Protein AF-Q9RQM1-F1 (afdb_monomer)

Solvent-accessible surface area (backbone atoms only — not comparable to full-atom values): 5978 Å² total; per-residue (Å²): 106,64,71,59,51,58,63,48,55,78,77,42,94,67,91,83,81,86,83,81,86,80,76,68,66,68,77,73,63,64,70,88,74,83,72,94,62,64,92,74,52,49,79,44,76,47,81,47,71,43,43,80,90,68,44,58,67,57,55,53,53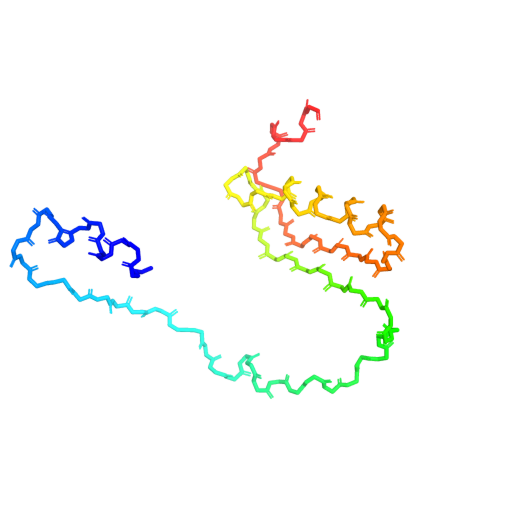,51,53,51,54,42,47,75,74,71,42,50,67,50,78,48,82,44,63,59,84,76,42,76,74,78,69,73,114

Nearest PDB structures (foldseek):
  4esw-assembly1_B  TM=4.587E-01  e=3.046E+00  Candida albicans WO-1
  4r8f-assembly1_C  TM=3.719E-01  e=5.234E+00  Saccharomyces cerevisiae S288C

Radius of gyration: 19.02 Å; Cα contacts (8 Å, |Δi|>4): 68; chains: 1; bounding box: 32×41×53 Å

Mean predicted aligned error: 9.09 Å

Organism: Vibrio cholerae (NCBI:txid666)

Sequence (89 aa):
GEELRQALSLETNKSIQVIGNPVDPDYFSANSANQNLPQNEVNLVTCALITRRKRIDRAIVLLRELKKRGQAATLRIIGPNMDSAYYAQ

Foldseek 3Di:
DVVVVVVCVVVDPDDDDDDDDDDDCVVVVPDPPDDPDPPQEAEAEDADADDVVVVVVVVVVVQVVCVVVVGHYDYYYHDDHPDPPVPVD

Structure (mmCIF, N/CA/C/O backbone):
data_AF-Q9RQM1-F1
#
_entry.id   AF-Q9RQM1-F1
#
loop_
_atom_site.group_PDB
_atom_site.id
_atom_site.type_symbol
_atom_site.label_atom_id
_atom_site.label_alt_id
_atom_site.label_comp_id
_atom_site.label_asym_id
_atom_site.label_entity_id
_atom_site.label_seq_id
_atom_site.pdbx_PDB_ins_code
_atom_site.Cartn_x
_atom_site.Cartn_y
_atom_site.Cartn_z
_atom_site.occupancy
_atom_site.B_iso_or_equiv
_atom_site.auth_seq_id
_atom_site.auth_comp_id
_atom_site.auth_asym_id
_atom_site.auth_atom_id
_atom_site.pdbx_PDB_model_num
ATOM 1 N N . GLY A 1 1 ? 0.987 -7.437 -16.059 1.00 70.00 1 GLY A N 1
ATOM 2 C CA . GLY A 1 1 ? 1.345 -8.348 -17.158 1.00 70.00 1 GLY A CA 1
ATOM 3 C C . GLY A 1 1 ? 0.428 -8.098 -18.326 1.00 70.00 1 GLY A C 1
ATOM 4 O O . GLY A 1 1 ? 0.876 -7.560 -19.326 1.00 70.00 1 GLY A O 1
ATOM 5 N N . GLU A 1 2 ? -0.859 -8.387 -18.144 1.00 84.88 2 GLU A N 1
ATOM 6 C CA . GLU A 1 2 ? -1.870 -8.247 -19.199 1.00 84.88 2 GLU A CA 1
ATOM 7 C C . GLU A 1 2 ? -2.020 -6.837 -19.767 1.00 84.88 2 GLU A C 1
ATOM 9 O O . GLU A 1 2 ? -2.016 -6.697 -20.981 1.00 84.88 2 GLU A O 1
ATOM 14 N N . GLU A 1 3 ? -2.029 -5.796 -18.931 1.00 86.00 3 GLU A N 1
ATOM 15 C CA . GLU A 1 3 ? -2.104 -4.406 -19.420 1.00 86.00 3 GLU A CA 1
ATOM 16 C C . GLU A 1 3 ? -0.965 -4.056 -20.390 1.00 86.00 3 GLU A C 1
ATOM 18 O O . GLU A 1 3 ? -1.168 -3.413 -21.416 1.00 86.00 3 GLU A O 1
ATOM 23 N N . LEU A 1 4 ? 0.248 -4.541 -20.101 1.00 85.62 4 LEU A N 1
ATOM 24 C CA . LEU A 1 4 ? 1.402 -4.333 -20.971 1.00 85.62 4 LEU A CA 1
ATOM 25 C C . LEU A 1 4 ? 1.285 -5.162 -22.258 1.00 85.62 4 LEU A C 1
ATOM 27 O O . LEU A 1 4 ? 1.616 -4.665 -23.330 1.00 85.62 4 LEU A O 1
ATOM 31 N N . ARG A 1 5 ? 0.787 -6.404 -22.171 1.00 89.06 5 ARG A N 1
ATOM 32 C CA . ARG A 1 5 ? 0.527 -7.244 -23.351 1.00 89.06 5 ARG A CA 1
ATOM 33 C C . ARG A 1 5 ? -0.495 -6.587 -24.2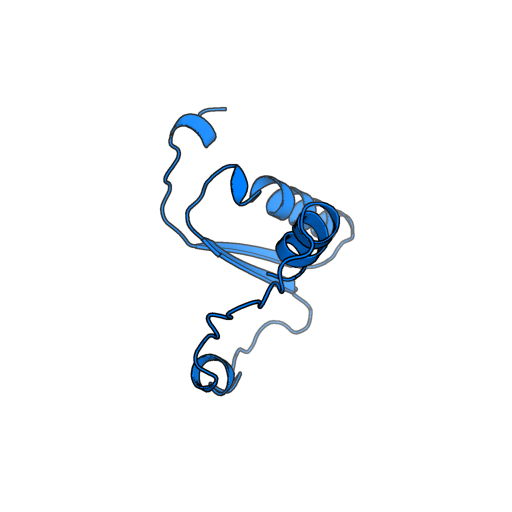76 1.00 89.06 5 ARG A C 1
ATOM 35 O O . ARG A 1 5 ? -0.266 -6.554 -25.479 1.00 89.06 5 ARG A O 1
ATOM 42 N N . GLN A 1 6 ? -1.590 -6.065 -23.726 1.00 89.62 6 GLN A N 1
ATOM 43 C CA . GLN A 1 6 ? -2.641 -5.401 -24.497 1.00 89.62 6 GLN A CA 1
ATOM 44 C C . GLN A 1 6 ? -2.103 -4.158 -25.207 1.00 89.62 6 GLN A C 1
ATOM 46 O O . GLN A 1 6 ? -2.274 -4.041 -26.418 1.00 89.62 6 GLN A O 1
ATOM 51 N N . ALA A 1 7 ? -1.375 -3.293 -24.494 1.00 89.06 7 ALA A N 1
ATOM 52 C CA . ALA A 1 7 ? -0.769 -2.105 -25.090 1.00 89.06 7 ALA A CA 1
ATOM 53 C C . ALA A 1 7 ? 0.188 -2.455 -26.246 1.00 89.06 7 ALA A C 1
ATOM 55 O O . ALA A 1 7 ? 0.082 -1.889 -27.329 1.00 89.06 7 ALA A O 1
ATOM 56 N N . LEU A 1 8 ? 1.071 -3.439 -26.048 1.00 89.19 8 LEU A N 1
ATOM 57 C CA . LEU A 1 8 ? 2.068 -3.831 -27.051 1.00 89.19 8 LEU A CA 1
ATOM 58 C C . LEU A 1 8 ? 1.482 -4.626 -28.224 1.00 89.19 8 LEU A C 1
ATOM 60 O O . LEU A 1 8 ? 2.051 -4.610 -29.312 1.00 89.19 8 LEU A O 1
ATOM 64 N N . SER A 1 9 ? 0.351 -5.312 -28.033 1.00 89.44 9 SER A N 1
ATOM 65 C CA . SER A 1 9 ? -0.292 -6.100 -29.096 1.00 89.44 9 SER A CA 1
ATOM 66 C C . SER A 1 9 ? -0.763 -5.254 -30.282 1.00 89.44 9 SER A C 1
ATOM 68 O O . SER A 1 9 ? -0.893 -5.771 -31.386 1.00 89.44 9 SER A O 1
ATOM 70 N N . LEU A 1 10 ? -0.971 -3.952 -30.067 1.00 90.19 10 LEU A N 1
ATOM 71 C CA . LEU A 1 10 ? -1.325 -2.994 -31.115 1.00 90.19 10 LEU A CA 1
ATOM 72 C C . LEU A 1 10 ? -0.105 -2.525 -31.926 1.00 90.19 10 LEU A C 1
ATOM 74 O O . LEU A 1 10 ? -0.266 -2.006 -33.026 1.00 90.19 10 LEU A O 1
ATOM 78 N N . GLU A 1 11 ? 1.109 -2.704 -31.398 1.00 91.88 11 GLU A N 1
ATOM 79 C CA . GLU A 1 11 ? 2.353 -2.184 -31.982 1.00 91.88 11 GLU A CA 1
ATOM 80 C C . GLU A 1 11 ? 3.175 -3.256 -32.710 1.00 91.88 11 GLU A C 1
ATOM 82 O O . GLU A 1 11 ? 4.175 -2.950 -33.365 1.00 91.88 11 GLU A O 1
ATOM 87 N N . THR A 1 12 ? 2.793 -4.532 -32.612 1.00 90.19 12 THR A N 1
ATOM 88 C CA . THR A 1 12 ? 3.535 -5.616 -33.255 1.00 90.19 12 THR A CA 1
ATOM 89 C C . THR A 1 12 ? 2.660 -6.801 -33.645 1.00 90.19 12 THR A C 1
ATOM 91 O O . THR A 1 12 ? 1.780 -7.222 -32.906 1.00 90.19 12 THR A O 1
ATOM 94 N N . ASN A 1 13 ? 2.990 -7.411 -34.787 1.00 88.94 13 ASN A N 1
ATOM 95 C CA . ASN A 1 13 ? 2.401 -8.678 -35.236 1.00 88.94 13 ASN A CA 1
ATOM 96 C C . ASN A 1 13 ? 3.111 -9.907 -34.637 1.00 88.94 13 ASN A C 1
ATOM 98 O O . ASN A 1 13 ? 2.788 -11.044 -34.980 1.00 88.94 13 ASN A O 1
ATOM 102 N N . LYS A 1 14 ? 4.134 -9.704 -33.795 1.00 90.69 14 LYS A N 1
ATOM 103 C CA . LYS A 1 14 ? 4.839 -10.802 -33.125 1.00 90.69 14 LYS A CA 1
ATOM 104 C C . LYS A 1 14 ? 3.963 -11.385 -32.019 1.00 90.69 14 LYS A C 1
ATOM 106 O O . LYS A 1 14 ? 3.293 -10.654 -31.299 1.00 90.69 14 LYS A O 1
ATOM 111 N N . SER A 1 15 ? 4.021 -12.705 -31.849 1.00 89.00 15 SER A N 1
ATOM 112 C CA . SER A 1 15 ? 3.348 -13.375 -30.733 1.00 89.00 15 SER A CA 1
ATOM 113 C C . SER A 1 15 ? 3.930 -12.892 -29.401 1.00 89.00 15 SER A C 1
ATOM 115 O O . SER A 1 15 ? 5.135 -13.013 -29.170 1.00 89.00 15 SER A O 1
ATOM 117 N N . ILE A 1 16 ? 3.079 -12.334 -28.538 1.00 90.12 16 ILE A N 1
ATOM 118 C CA . ILE A 1 16 ? 3.447 -11.872 -27.196 1.00 90.12 16 ILE A CA 1
ATOM 119 C C . ILE A 1 16 ? 2.923 -12.882 -26.181 1.00 90.12 16 ILE A C 1
ATOM 121 O O . ILE A 1 16 ? 1.715 -13.098 -26.072 1.00 90.12 16 ILE A O 1
ATOM 125 N N . GLN A 1 17 ? 3.831 -13.460 -25.399 1.00 90.06 17 GLN A N 1
ATOM 126 C CA . GLN A 1 17 ? 3.496 -14.339 -24.282 1.00 90.06 17 GLN A CA 1
ATOM 127 C C . GLN A 1 17 ? 3.794 -13.632 -22.960 1.00 90.06 17 GLN A C 1
ATOM 129 O O . GLN A 1 17 ? 4.840 -13.003 -22.802 1.00 90.06 17 GLN A O 1
ATOM 134 N N . VAL A 1 18 ? 2.871 -13.727 -22.003 1.00 89.88 18 VAL A N 1
ATOM 135 C CA . VAL A 1 18 ? 3.077 -13.217 -20.642 1.00 89.88 18 VAL A CA 1
ATOM 136 C C . VAL A 1 18 ? 3.655 -14.338 -19.797 1.00 89.88 18 VAL A C 1
ATOM 138 O O . VAL A 1 18 ? 3.022 -15.372 -19.604 1.00 89.88 18 VAL A O 1
ATOM 141 N N . ILE A 1 19 ? 4.855 -14.109 -19.274 1.00 89.81 19 ILE A N 1
ATOM 142 C CA . ILE A 1 19 ? 5.500 -15.007 -18.320 1.00 89.81 19 ILE A CA 1
ATOM 143 C C . ILE A 1 19 ? 5.244 -14.444 -16.922 1.00 89.81 19 ILE A C 1
ATOM 145 O O . ILE A 1 19 ? 5.662 -13.330 -16.600 1.00 89.81 19 ILE A O 1
ATOM 149 N N . GLY A 1 20 ? 4.489 -15.188 -16.117 1.00 86.50 20 GLY A N 1
ATOM 150 C CA . GLY A 1 20 ? 4.187 -14.826 -14.736 1.00 86.50 20 GLY A CA 1
ATOM 151 C C . GLY A 1 20 ? 5.338 -15.151 -13.785 1.00 86.50 20 GLY A C 1
ATOM 152 O O . GLY A 1 20 ? 6.114 -16.069 -14.028 1.00 86.50 20 GLY A O 1
ATOM 153 N N . ASN A 1 21 ? 5.401 -14.423 -12.672 1.00 88.56 21 ASN A N 1
ATOM 154 C CA . ASN A 1 21 ? 6.197 -14.794 -11.504 1.00 88.56 21 ASN A CA 1
ATOM 155 C C . ASN A 1 21 ? 5.233 -15.011 -10.326 1.00 88.56 21 ASN A C 1
ATOM 157 O O . ASN A 1 21 ? 4.941 -14.049 -9.607 1.00 88.56 21 ASN A O 1
ATOM 161 N N . PRO A 1 22 ? 4.620 -16.203 -10.213 1.00 89.69 22 PRO A N 1
ATOM 162 C CA . PRO A 1 22 ? 3.644 -16.471 -9.169 1.00 89.69 22 PRO A CA 1
ATOM 163 C C . PRO A 1 22 ? 4.322 -16.514 -7.796 1.00 89.69 22 PRO A C 1
ATOM 165 O O . PRO A 1 22 ? 5.474 -16.921 -7.664 1.00 89.69 22 PRO A O 1
ATOM 168 N N . VAL A 1 23 ? 3.586 -16.099 -6.770 1.00 88.38 23 VAL A N 1
ATOM 169 C CA . VAL A 1 23 ? 3.977 -16.336 -5.376 1.00 88.38 23 VAL A CA 1
ATOM 170 C C . VAL A 1 23 ? 3.655 -17.789 -5.038 1.00 88.38 23 VAL A C 1
ATOM 172 O O . VAL A 1 23 ? 2.672 -18.331 -5.547 1.00 88.38 23 VAL A O 1
ATOM 175 N N . ASP A 1 24 ? 4.479 -18.406 -4.195 1.00 90.44 24 ASP A N 1
ATOM 176 C CA . ASP A 1 24 ? 4.257 -19.770 -3.725 1.00 90.44 24 ASP A CA 1
ATOM 177 C C . ASP A 1 24 ? 2.867 -19.883 -3.044 1.00 90.44 24 ASP A C 1
ATOM 179 O O . ASP A 1 24 ? 2.564 -19.087 -2.144 1.00 90.44 24 ASP A O 1
ATOM 183 N N . PRO A 1 25 ? 1.997 -20.816 -3.490 1.00 87.88 25 PRO A N 1
ATOM 184 C CA . PRO A 1 25 ? 0.667 -21.028 -2.923 1.00 87.88 25 PRO A CA 1
ATOM 185 C C . PRO A 1 25 ? 0.653 -21.241 -1.406 1.00 87.88 25 PRO A C 1
ATOM 187 O O . PRO A 1 25 ? -0.331 -20.873 -0.759 1.00 87.88 25 PRO A O 1
ATOM 190 N N . ASP A 1 26 ? 1.735 -21.767 -0.827 1.00 87.62 26 ASP A N 1
ATOM 191 C CA . ASP A 1 26 ? 1.824 -22.031 0.608 1.00 87.62 26 ASP A CA 1
ATOM 192 C C . ASP A 1 26 ? 1.791 -20.747 1.455 1.00 87.62 26 ASP A C 1
ATOM 194 O O . ASP A 1 26 ? 1.340 -20.759 2.601 1.00 87.62 26 ASP A O 1
ATOM 198 N N . TYR A 1 27 ? 2.141 -19.591 0.877 1.00 81.81 27 TYR A N 1
ATOM 199 C CA . TYR A 1 27 ? 1.941 -18.295 1.541 1.00 81.81 27 TYR A CA 1
ATOM 200 C C . TYR A 1 27 ? 0.463 -17.960 1.777 1.00 81.81 27 TYR A C 1
ATOM 202 O O . TYR A 1 27 ? 0.155 -17.151 2.652 1.00 81.81 27 TYR A O 1
ATOM 210 N N . PHE A 1 28 ? -0.449 -18.554 1.004 1.00 82.62 28 PHE A N 1
ATOM 211 C CA . PHE A 1 28 ? -1.892 -18.335 1.114 1.00 82.62 28 PHE A CA 1
ATOM 212 C C . PHE A 1 28 ? -2.605 -19.458 1.878 1.00 82.62 28 PHE A C 1
ATOM 214 O O . PHE A 1 28 ? -3.756 -19.279 2.270 1.00 82.62 28 PHE A O 1
ATOM 221 N N . SER A 1 29 ? -1.942 -20.600 2.099 1.00 78.12 29 SER A N 1
ATOM 222 C CA . SER A 1 29 ? -2.492 -21.743 2.842 1.00 78.12 29 SER A CA 1
ATOM 223 C C . SER A 1 29 ? -2.316 -21.618 4.358 1.00 78.12 29 SER A C 1
ATOM 225 O O . SER A 1 29 ? -2.969 -22.342 5.114 1.00 78.12 29 SER A O 1
ATOM 227 N N . ALA A 1 30 ? -1.482 -20.676 4.818 1.00 67.31 30 ALA A N 1
ATOM 228 C CA . ALA A 1 30 ? -1.359 -20.318 6.224 1.00 67.31 30 ALA A CA 1
ATOM 229 C C . ALA A 1 30 ? -2.711 -19.809 6.745 1.00 67.31 30 ALA A C 1
ATOM 231 O O . ALA A 1 30 ? -3.088 -18.653 6.550 1.00 67.31 30 ALA A O 1
ATOM 232 N N . ASN A 1 31 ? -3.443 -20.722 7.387 1.00 57.47 31 ASN A N 1
ATOM 233 C CA . ASN A 1 31 ? -4.718 -20.487 8.039 1.00 57.47 31 ASN A CA 1
ATOM 234 C C . ASN A 1 31 ? -4.736 -19.123 8.734 1.00 57.47 31 ASN A C 1
ATOM 236 O O . ASN A 1 31 ? -3.900 -18.827 9.588 1.00 57.47 31 ASN A O 1
ATOM 240 N N . SER A 1 32 ? -5.786 -18.361 8.446 1.00 59.19 32 SER A N 1
ATOM 241 C CA . SER A 1 32 ? -6.323 -17.223 9.197 1.00 59.19 32 SER A CA 1
ATOM 242 C C . SER A 1 32 ? -6.760 -17.603 10.626 1.00 59.19 32 SER A C 1
ATOM 244 O O . SER A 1 32 ? -7.712 -17.053 11.180 1.00 59.19 32 SER A O 1
ATOM 246 N N . ALA A 1 33 ? -6.066 -18.565 11.237 1.00 52.22 33 ALA A N 1
ATOM 247 C CA . ALA A 1 33 ? -6.285 -19.039 12.580 1.00 52.22 33 ALA A CA 1
ATOM 248 C C . ALA A 1 33 ? -6.023 -17.889 13.555 1.00 52.22 33 ALA A C 1
ATOM 250 O O . ALA A 1 33 ? -4.894 -17.443 13.746 1.00 52.22 33 ALA A O 1
ATOM 251 N N . ASN A 1 34 ? -7.103 -17.461 14.203 1.00 55.34 34 ASN A N 1
ATOM 252 C CA . ASN A 1 34 ? -7.092 -16.694 15.440 1.00 55.34 34 ASN A CA 1
ATOM 253 C C . ASN A 1 34 ? -6.475 -15.303 15.343 1.00 55.34 34 ASN A C 1
ATOM 255 O O . ASN A 1 34 ? -5.448 -15.009 15.950 1.00 55.34 34 ASN A O 1
ATOM 259 N N . GLN A 1 35 ? -7.193 -14.385 14.712 1.00 59.34 35 GLN A N 1
ATOM 260 C CA . GLN A 1 35 ? -7.117 -13.010 15.175 1.00 59.34 35 GLN A CA 1
ATOM 261 C C . GLN A 1 35 ? -8.500 -12.633 15.681 1.00 59.34 35 GLN A C 1
ATOM 263 O O . GLN A 1 35 ? -9.440 -12.514 14.900 1.00 59.34 35 GLN A O 1
ATOM 268 N N . ASN A 1 36 ? -8.613 -12.475 17.003 1.00 57.16 36 ASN A N 1
ATOM 269 C CA . ASN A 1 36 ? -9.702 -11.773 17.685 1.00 57.16 36 ASN A CA 1
ATOM 270 C C . ASN A 1 36 ? -9.697 -10.298 17.243 1.00 57.16 36 ASN A C 1
ATOM 272 O O . ASN A 1 36 ? -9.478 -9.389 18.040 1.00 57.16 36 ASN A O 1
ATOM 276 N N . LEU A 1 37 ? -9.828 -10.058 15.942 1.00 59.97 37 LEU A N 1
ATOM 277 C CA . LEU A 1 37 ? -10.007 -8.736 1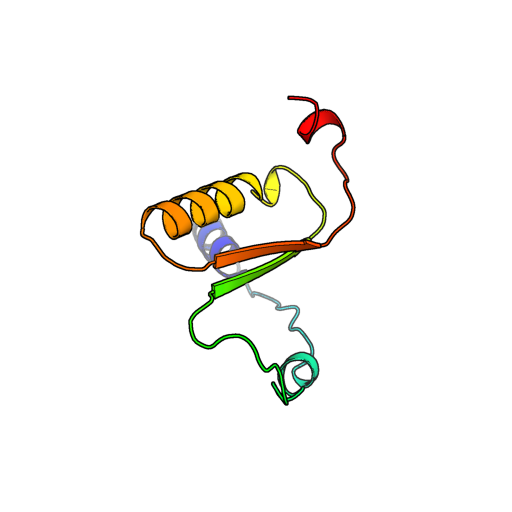5.391 1.00 59.97 37 LEU A CA 1
ATOM 278 C C . LEU A 1 37 ? -11.431 -8.326 15.749 1.00 59.97 37 LEU A C 1
ATOM 280 O O . LEU A 1 37 ? -12.355 -9.124 15.560 1.00 59.97 37 LEU A O 1
ATOM 284 N N . PRO A 1 38 ? -11.632 -7.111 16.273 1.00 62.06 38 PRO A N 1
ATOM 285 C CA . PRO A 1 38 ? -12.976 -6.601 16.461 1.00 62.06 38 PRO A CA 1
ATOM 286 C C . PRO A 1 38 ? -13.720 -6.701 15.124 1.00 62.06 38 PRO A C 1
ATOM 288 O O . PRO A 1 38 ? -13.296 -6.122 14.125 1.00 62.06 38 PRO A O 1
ATOM 291 N N . GLN A 1 39 ? -14.826 -7.454 15.108 1.00 67.25 39 GLN A N 1
ATOM 292 C CA . GLN A 1 39 ? -15.610 -7.766 13.901 1.00 67.25 39 GLN A CA 1
ATOM 293 C C . GLN A 1 39 ? -16.100 -6.520 13.142 1.00 67.25 39 GLN A C 1
ATOM 295 O O . GLN A 1 39 ? -16.460 -6.619 11.974 1.00 67.25 39 GLN A O 1
ATOM 300 N N . ASN A 1 40 ? -16.071 -5.349 13.785 1.00 77.88 40 ASN A N 1
ATOM 301 C CA . ASN A 1 40 ? -16.538 -4.084 13.228 1.00 77.88 40 ASN A CA 1
ATOM 302 C C . ASN A 1 40 ? -15.417 -3.150 12.738 1.00 77.88 40 ASN A C 1
ATOM 304 O O . ASN A 1 40 ? -15.716 -2.003 12.413 1.00 77.88 40 ASN A O 1
ATOM 308 N N . GLU A 1 41 ? -14.152 -3.588 12.682 1.00 86.62 41 GLU A N 1
ATOM 309 C CA . GLU A 1 41 ? -13.036 -2.743 12.237 1.00 86.62 41 GLU A CA 1
ATOM 310 C C . GLU A 1 41 ? -12.371 -3.230 10.941 1.00 86.62 41 GLU A C 1
ATOM 312 O O . GLU A 1 41 ? -11.904 -4.365 10.827 1.00 86.62 41 GLU A O 1
ATOM 317 N N . VAL A 1 42 ? -12.235 -2.320 9.973 1.00 89.62 42 VAL A N 1
ATOM 318 C CA . VAL A 1 42 ? -11.491 -2.557 8.733 1.00 89.62 42 VAL A CA 1
ATOM 319 C C . VAL A 1 42 ? -10.002 -2.289 8.956 1.00 89.62 42 VAL A C 1
ATOM 321 O O . VAL A 1 42 ? -9.582 -1.151 9.162 1.00 89.62 42 VAL A O 1
ATOM 324 N N . ASN A 1 43 ? -9.182 -3.334 8.854 1.00 90.00 43 ASN A N 1
ATOM 325 C CA . ASN A 1 43 ? -7.729 -3.235 8.974 1.00 90.00 43 ASN A CA 1
ATOM 326 C C . ASN A 1 43 ? -7.076 -3.205 7.583 1.00 90.00 43 ASN A C 1
ATOM 328 O O . ASN A 1 43 ? -7.002 -4.222 6.897 1.00 90.00 43 ASN A O 1
ATOM 332 N N . LEU A 1 44 ? -6.578 -2.040 7.170 1.00 93.38 44 LEU A N 1
ATOM 333 C CA . LEU A 1 44 ? -5.815 -1.859 5.935 1.00 93.38 44 LEU A CA 1
ATOM 334 C C . LEU A 1 44 ? -4.321 -2.037 6.232 1.00 93.38 44 LEU A C 1
ATOM 336 O O . LEU A 1 44 ? -3.789 -1.405 7.146 1.00 93.38 44 LEU A O 1
ATOM 340 N N . VAL A 1 45 ? -3.622 -2.860 5.451 1.00 92.12 45 VAL A N 1
ATOM 341 C CA . VAL A 1 45 ? -2.175 -3.083 5.600 1.00 92.12 45 VAL A CA 1
ATOM 342 C C . VAL A 1 45 ? -1.491 -2.934 4.247 1.00 92.12 45 VAL A C 1
ATOM 344 O O . VAL A 1 45 ? -1.973 -3.451 3.242 1.00 92.12 45 VAL A O 1
ATOM 347 N N . THR A 1 46 ? -0.359 -2.233 4.215 1.00 92.31 46 THR A N 1
ATOM 348 C CA . THR A 1 46 ? 0.518 -2.169 3.042 1.00 92.31 46 THR A CA 1
ATOM 349 C C . THR A 1 46 ? 1.963 -2.428 3.443 1.00 92.31 46 THR A C 1
ATOM 351 O O . THR A 1 46 ? 2.473 -1.806 4.375 1.00 92.31 46 THR A O 1
ATOM 354 N N . CYS A 1 47 ? 2.611 -3.349 2.729 1.00 92.25 47 CYS A N 1
ATOM 355 C CA . CYS A 1 47 ? 4.021 -3.683 2.894 1.00 92.25 47 CYS A CA 1
ATOM 356 C C . CYS A 1 47 ? 4.772 -3.282 1.620 1.00 92.25 47 CYS A C 1
ATOM 358 O O . CYS A 1 47 ? 4.677 -3.966 0.599 1.00 92.25 47 CYS A O 1
ATOM 360 N N . ALA A 1 48 ? 5.470 -2.147 1.635 1.00 88.56 48 ALA A N 1
ATOM 361 C CA . ALA A 1 48 ? 6.155 -1.636 0.449 1.00 88.56 48 ALA A CA 1
ATOM 362 C C . ALA A 1 48 ? 7.269 -0.642 0.794 1.00 88.56 48 ALA A C 1
ATOM 364 O O . ALA A 1 48 ? 7.192 0.068 1.790 1.00 88.56 48 ALA A O 1
ATOM 365 N N . LEU A 1 49 ? 8.256 -0.516 -0.102 1.00 90.44 49 LEU A N 1
ATOM 366 C CA . LEU A 1 49 ? 9.170 0.631 -0.104 1.00 90.44 49 LEU A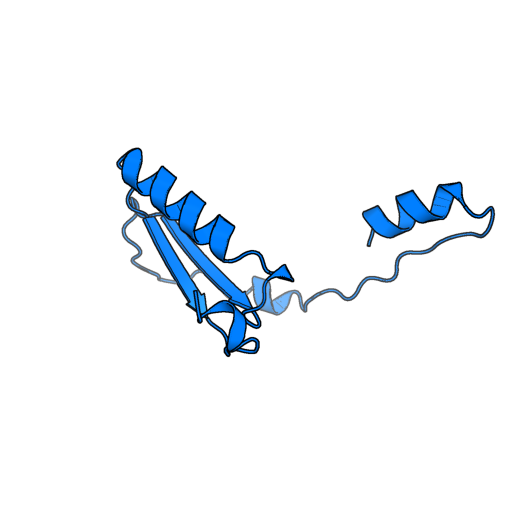 CA 1
ATOM 367 C C . LEU A 1 49 ? 8.362 1.925 -0.237 1.00 90.44 49 LEU A C 1
ATOM 369 O O . LEU A 1 49 ? 7.611 2.090 -1.207 1.00 90.44 49 LEU A O 1
ATOM 373 N N . ILE A 1 50 ? 8.528 2.843 0.709 1.00 88.12 50 ILE A N 1
ATOM 374 C CA . ILE A 1 50 ? 7.754 4.081 0.731 1.00 88.12 50 ILE A CA 1
ATOM 375 C C . ILE A 1 50 ? 8.311 5.028 -0.334 1.00 88.12 50 ILE A C 1
ATOM 377 O O . ILE A 1 50 ? 9.419 5.542 -0.212 1.00 88.12 50 ILE A O 1
ATOM 381 N N . THR A 1 51 ? 7.540 5.212 -1.409 1.00 88.44 51 THR A N 1
ATOM 382 C CA . THR A 1 51 ? 7.873 6.050 -2.573 1.00 88.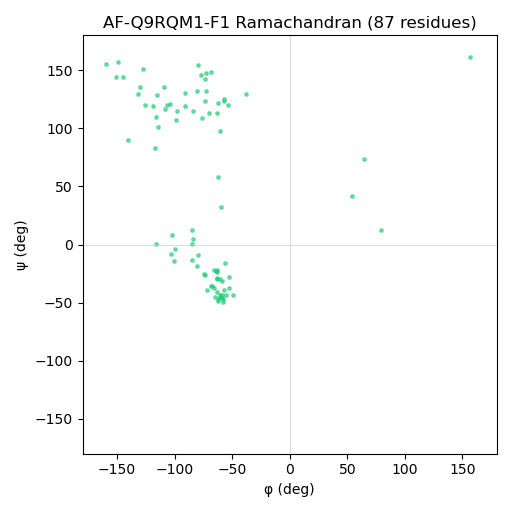44 51 THR A CA 1
ATOM 383 C C . THR A 1 51 ? 6.597 6.641 -3.183 1.00 88.44 51 THR A C 1
ATOM 385 O O . THR A 1 51 ? 5.521 6.040 -3.081 1.00 88.44 51 THR A O 1
ATOM 388 N N . ARG A 1 52 ? 6.700 7.759 -3.922 1.00 86.44 52 ARG A N 1
ATOM 389 C CA . ARG A 1 52 ? 5.554 8.387 -4.625 1.00 86.44 52 ARG A CA 1
ATOM 390 C C . ARG A 1 52 ? 4.785 7.423 -5.531 1.00 86.44 52 ARG A C 1
ATOM 392 O O . ARG A 1 52 ? 3.560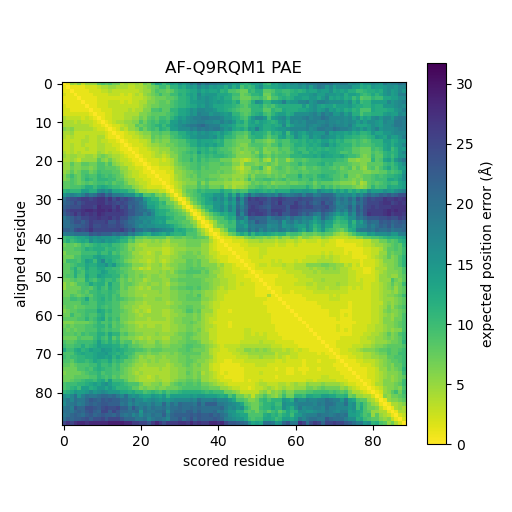 7.482 -5.616 1.00 86.44 52 ARG A O 1
ATOM 399 N N . ARG A 1 53 ? 5.490 6.508 -6.204 1.00 88.50 53 ARG A N 1
ATOM 400 C CA . ARG A 1 53 ? 4.886 5.525 -7.120 1.00 88.50 53 ARG A CA 1
ATOM 401 C C . ARG A 1 53 ? 3.933 4.565 -6.403 1.00 88.50 53 ARG A C 1
ATOM 403 O O . ARG A 1 53 ? 2.990 4.086 -7.025 1.00 88.50 53 ARG A O 1
ATOM 410 N N . LYS A 1 54 ? 4.155 4.295 -5.113 1.00 89.62 54 LYS A N 1
ATOM 411 C CA . LYS A 1 54 ? 3.287 3.430 -4.298 1.00 89.62 54 LYS A CA 1
ATOM 412 C C . LYS A 1 54 ? 2.027 4.135 -3.793 1.00 89.62 54 LYS A C 1
ATOM 414 O O . LYS A 1 54 ? 1.136 3.453 -3.302 1.00 89.62 54 LYS A O 1
ATOM 419 N N . ARG A 1 55 ? 1.927 5.460 -3.967 1.00 90.81 55 ARG A N 1
ATOM 420 C CA . ARG A 1 55 ? 0.716 6.262 -3.724 1.00 90.81 55 ARG A CA 1
ATOM 421 C C . ARG A 1 55 ? 0.117 6.082 -2.319 1.00 90.81 55 ARG A C 1
ATOM 423 O O . ARG A 1 55 ? -1.100 5.972 -2.169 1.00 90.81 55 ARG A O 1
ATOM 430 N N . ILE A 1 56 ? 0.964 6.029 -1.288 1.00 91.25 56 ILE A N 1
ATOM 431 C CA . ILE A 1 56 ? 0.527 5.870 0.113 1.00 91.25 56 ILE A CA 1
ATOM 432 C C . ILE A 1 56 ? -0.372 7.038 0.553 1.00 91.25 56 ILE A C 1
ATOM 434 O O . ILE A 1 56 ? -1.311 6.835 1.320 1.00 91.25 56 ILE A O 1
ATOM 438 N N . ASP A 1 57 ? -0.175 8.226 -0.022 1.00 91.25 57 ASP A N 1
ATOM 439 C CA . ASP A 1 57 ? -1.067 9.384 0.101 1.00 91.25 57 ASP A CA 1
ATOM 440 C C . ASP A 1 57 ? -2.539 9.030 -0.167 1.00 91.25 57 ASP A C 1
ATOM 442 O O . ASP A 1 57 ? -3.423 9.408 0.602 1.00 91.25 57 ASP A O 1
ATOM 446 N N . ARG A 1 58 ? -2.822 8.226 -1.199 1.00 93.94 58 ARG A N 1
ATOM 447 C CA . ARG A 1 58 ? -4.195 7.810 -1.520 1.00 93.94 58 ARG A CA 1
ATOM 448 C C . ARG A 1 58 ? -4.784 6.878 -0.468 1.00 93.94 58 ARG A C 1
ATOM 450 O O . ARG A 1 58 ? -5.974 6.975 -0.181 1.00 93.94 58 ARG A O 1
ATOM 457 N N . ALA A 1 59 ? -3.971 6.005 0.124 1.00 93.75 59 ALA A N 1
ATOM 458 C CA . ALA A 1 59 ? -4.414 5.136 1.212 1.00 93.75 59 ALA A CA 1
ATOM 459 C C . ALA A 1 59 ? -4.772 5.950 2.469 1.00 93.75 59 ALA A C 1
ATOM 461 O O . ALA A 1 59 ? -5.766 5.660 3.132 1.00 93.75 59 ALA A O 1
ATOM 462 N N . ILE A 1 60 ? -4.016 7.016 2.754 1.00 94.25 60 ILE A N 1
ATOM 463 C CA . ILE A 1 60 ? -4.312 7.952 3.849 1.00 94.25 60 ILE A CA 1
ATOM 464 C C . ILE A 1 60 ? -5.628 8.700 3.584 1.00 94.25 60 ILE A C 1
ATOM 466 O O . ILE A 1 60 ? -6.472 8.799 4.477 1.00 94.25 60 ILE A O 1
ATOM 470 N N . VAL A 1 61 ? -5.840 9.190 2.355 1.00 96.94 61 VAL A N 1
ATOM 471 C CA . VAL A 1 61 ? -7.105 9.840 1.962 1.00 96.94 61 VAL A CA 1
ATOM 472 C C . VAL A 1 61 ? -8.282 8.875 2.103 1.00 96.94 61 VAL A C 1
ATOM 474 O O . VAL A 1 61 ? -9.307 9.249 2.669 1.00 96.94 61 VAL A O 1
ATOM 477 N N . LEU A 1 62 ? -8.130 7.623 1.668 1.00 96.00 62 LEU A N 1
ATOM 478 C CA . LEU A 1 62 ? -9.157 6.596 1.838 1.00 96.00 62 LEU A CA 1
ATOM 479 C C . LEU A 1 62 ? -9.506 6.387 3.317 1.00 96.00 62 LEU A C 1
ATOM 481 O O . LEU A 1 62 ? -10.680 6.437 3.675 1.00 96.00 62 LEU A O 1
ATOM 485 N N . LEU A 1 63 ? -8.503 6.218 4.187 1.00 96.81 63 LEU A N 1
ATOM 486 C CA . LEU A 1 63 ? -8.720 6.073 5.629 1.00 96.81 63 LEU A CA 1
ATOM 487 C C . LEU A 1 63 ? -9.514 7.254 6.204 1.00 96.81 63 LEU A C 1
ATOM 489 O O . LEU A 1 63 ? -10.432 7.059 7.003 1.00 96.81 63 LEU A O 1
ATOM 493 N N . ARG A 1 64 ? -9.175 8.481 5.792 1.00 97.12 64 ARG A N 1
ATOM 494 C CA . ARG A 1 64 ? -9.892 9.691 6.211 1.00 97.12 64 ARG A CA 1
ATOM 495 C C . ARG A 1 64 ? -11.367 9.628 5.821 1.00 97.12 64 ARG A C 1
ATOM 497 O 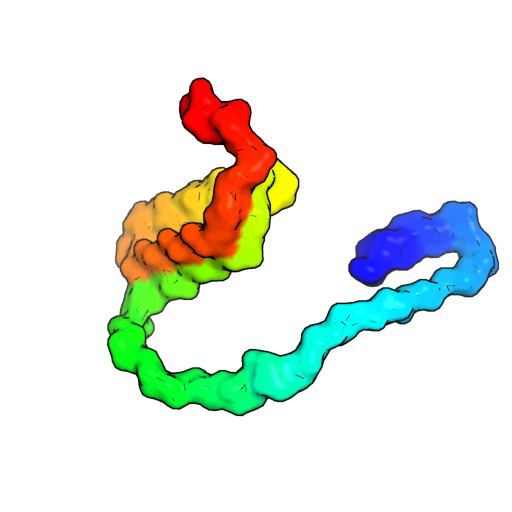O . ARG A 1 64 ? -12.218 9.938 6.651 1.00 97.12 64 ARG A O 1
ATOM 504 N N . GLU A 1 65 ? -11.673 9.236 4.588 1.00 97.19 65 GLU A N 1
ATOM 505 C CA . GLU A 1 65 ? -13.056 9.146 4.109 1.00 97.19 65 GLU A CA 1
ATOM 506 C C . GLU A 1 65 ? -13.850 8.030 4.803 1.00 97.19 65 GLU A C 1
ATOM 508 O O . GLU A 1 65 ? -15.021 8.232 5.124 1.00 97.19 65 GLU A O 1
ATOM 513 N N . LEU A 1 66 ? -13.220 6.895 5.123 1.00 95.44 66 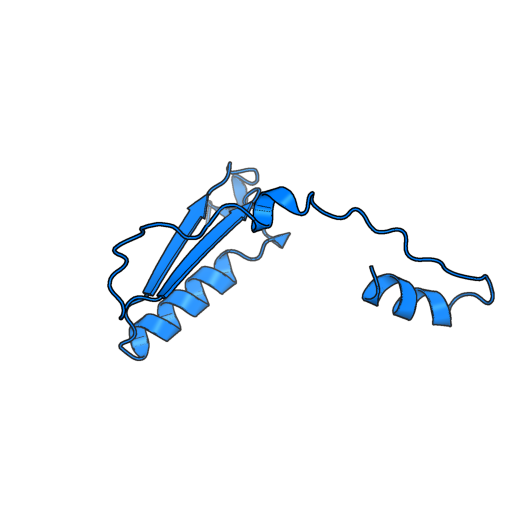LEU A N 1
ATOM 514 C CA . LEU A 1 66 ? -13.850 5.830 5.915 1.00 95.44 66 LEU A CA 1
ATOM 515 C C . LEU A 1 66 ? -14.217 6.325 7.321 1.00 95.44 66 LEU A C 1
ATOM 517 O O . LEU A 1 66 ? -15.357 6.166 7.762 1.00 95.44 66 LEU A O 1
ATOM 521 N N . LYS A 1 67 ? -13.285 7.015 7.990 1.00 94.94 67 LYS A N 1
ATOM 522 C CA . LYS A 1 67 ? -13.522 7.589 9.323 1.00 94.94 67 LYS A CA 1
ATOM 523 C C . LYS A 1 67 ? -14.616 8.654 9.320 1.00 94.94 67 LYS A C 1
ATOM 525 O O . LYS A 1 67 ? -15.454 8.661 10.215 1.00 94.94 67 LYS A O 1
ATOM 530 N N . LYS A 1 68 ? -14.662 9.523 8.302 1.00 96.88 68 LYS A N 1
ATOM 531 C CA . LYS A 1 68 ? -15.738 10.522 8.146 1.00 96.88 68 LYS A CA 1
ATOM 532 C C . LYS A 1 68 ? -17.128 9.893 8.040 1.00 96.88 68 LYS A C 1
ATOM 534 O O . LYS A 1 68 ? -18.097 10.501 8.473 1.00 96.88 68 LYS A O 1
ATOM 539 N N . ARG A 1 69 ? -17.227 8.691 7.470 1.00 95.75 69 ARG A N 1
ATOM 540 C CA . ARG A 1 69 ? -18.482 7.933 7.339 1.00 95.75 69 ARG A CA 1
ATOM 541 C C . ARG A 1 69 ? -18.837 7.130 8.595 1.00 95.75 69 ARG A C 1
ATOM 543 O O . ARG A 1 69 ? -19.799 6.372 8.569 1.00 95.75 69 ARG A O 1
ATOM 550 N N . GLY A 1 70 ? -18.064 7.266 9.673 1.00 93.94 70 GLY A N 1
ATOM 551 C CA . GLY A 1 70 ? -18.283 6.546 10.926 1.00 93.94 70 GLY A CA 1
ATOM 552 C C . GLY A 1 70 ? -17.791 5.099 10.912 1.00 93.94 70 GLY A C 1
ATOM 553 O O . GLY A 1 70 ? -18.120 4.349 11.826 1.00 93.94 70 GLY A O 1
ATOM 554 N N . GLN A 1 71 ? -17.007 4.682 9.910 1.00 92.62 71 GLN A N 1
ATOM 555 C CA . GLN A 1 71 ? -16.425 3.341 9.910 1.00 92.62 71 GLN A CA 1
ATOM 556 C C . GLN A 1 71 ? -15.178 3.290 10.795 1.00 92.62 71 GLN A C 1
ATOM 558 O O . GLN A 1 71 ? -14.272 4.121 10.670 1.00 92.62 71 GLN A O 1
ATOM 563 N N . ALA A 1 72 ? -15.112 2.279 11.664 1.00 92.56 72 ALA A N 1
ATOM 564 C CA . ALA A 1 72 ? -13.887 1.949 12.371 1.00 92.56 72 ALA A CA 1
ATOM 565 C C . ALA A 1 72 ? -12.897 1.360 11.359 1.00 92.56 72 ALA A C 1
ATOM 567 O O . ALA A 1 72 ? -13.134 0.304 10.772 1.00 92.56 72 ALA A O 1
ATOM 568 N N . ALA A 1 73 ? -11.812 2.086 11.108 1.00 93.44 73 ALA A N 1
ATOM 569 C CA . ALA A 1 73 ? -10.782 1.669 10.175 1.00 93.44 73 ALA A CA 1
ATOM 570 C C . ALA A 1 73 ? -9.395 2.095 10.658 1.00 93.44 73 ALA A C 1
ATOM 572 O O . ALA A 1 73 ? -9.210 3.200 11.191 1.00 93.44 73 ALA A O 1
ATOM 573 N N . THR A 1 74 ? -8.412 1.240 10.395 1.00 93.81 74 THR A N 1
ATOM 574 C CA . THR A 1 74 ? -6.989 1.479 10.645 1.00 93.81 74 THR A CA 1
ATOM 575 C C . THR A 1 74 ? -6.165 1.224 9.391 1.00 93.81 74 THR A C 1
ATOM 577 O O . THR A 1 74 ? -6.531 0.426 8.534 1.00 93.81 74 THR A O 1
ATOM 580 N N . LEU A 1 75 ? -5.039 1.930 9.275 1.00 94.88 75 LEU A N 1
ATOM 581 C CA . LEU A 1 75 ? -4.060 1.755 8.205 1.00 94.88 75 LEU A CA 1
ATOM 582 C C . LEU A 1 75 ? -2.684 1.506 8.824 1.00 94.88 75 LEU A C 1
ATOM 584 O O . LEU A 1 75 ? -2.172 2.361 9.544 1.00 94.88 75 LEU A O 1
ATOM 588 N N . ARG A 1 76 ? -2.080 0.355 8.522 1.00 94.38 76 ARG A N 1
ATOM 589 C CA . ARG A 1 76 ? -0.699 0.012 8.883 1.00 94.38 76 ARG A CA 1
ATOM 590 C C . ARG A 1 76 ? 0.178 0.063 7.635 1.00 94.38 76 ARG A C 1
ATOM 592 O O . ARG A 1 76 ? -0.064 -0.661 6.671 1.00 94.38 76 ARG A O 1
ATOM 599 N N . ILE A 1 77 ? 1.192 0.923 7.655 1.00 93.06 77 ILE A N 1
ATOM 600 C CA . ILE A 1 77 ? 2.179 1.071 6.578 1.00 93.06 77 ILE A CA 1
ATOM 601 C C . ILE A 1 77 ? 3.495 0.490 7.087 1.00 93.06 77 ILE A C 1
ATOM 603 O O . ILE A 1 77 ? 4.048 0.989 8.064 1.00 93.06 77 ILE A O 1
ATOM 607 N N . ILE A 1 78 ? 3.975 -0.571 6.443 1.00 93.19 78 ILE A N 1
ATOM 608 C CA . ILE A 1 78 ? 5.185 -1.298 6.826 1.00 93.19 78 ILE A CA 1
ATOM 609 C C . ILE A 1 78 ? 6.183 -1.203 5.678 1.00 93.19 78 ILE A C 1
ATOM 611 O O . ILE A 1 78 ? 5.932 -1.664 4.566 1.00 93.19 78 ILE A O 1
ATOM 615 N N . GLY A 1 79 ? 7.342 -0.619 5.943 1.00 89.81 79 GLY A N 1
ATOM 616 C CA . GLY A 1 79 ? 8.427 -0.597 4.977 1.00 89.81 79 GLY A CA 1
ATOM 617 C C . GLY A 1 79 ? 9.405 0.542 5.216 1.00 89.81 79 GLY A C 1
ATOM 618 O O . GLY A 1 79 ? 9.083 1.504 5.916 1.00 89.81 79 GLY A O 1
ATOM 619 N N . PRO A 1 80 ? 10.615 0.431 4.655 1.00 88.69 80 PRO A N 1
ATOM 620 C CA . PRO A 1 80 ? 11.632 1.451 4.812 1.00 88.69 80 PRO A CA 1
ATOM 621 C C . PRO A 1 80 ? 11.288 2.695 3.987 1.00 88.69 80 PRO A C 1
ATOM 623 O O . PRO A 1 80 ? 10.708 2.616 2.8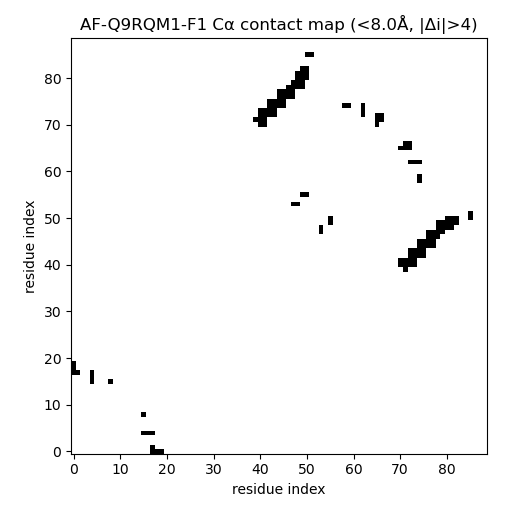95 1.00 88.69 80 PRO A O 1
ATOM 626 N N . ASN A 1 81 ? 11.688 3.850 4.516 1.00 80.75 81 ASN A N 1
ATOM 627 C CA . ASN A 1 81 ? 11.670 5.099 3.773 1.00 80.75 81 ASN A CA 1
ATOM 628 C C . ASN A 1 81 ? 12.808 5.095 2.743 1.00 80.75 81 ASN A C 1
ATOM 630 O O . ASN A 1 81 ? 13.967 4.930 3.113 1.00 80.75 81 ASN A O 1
ATOM 634 N N . MET A 1 82 ? 12.469 5.281 1.467 1.00 76.50 82 MET A N 1
ATOM 635 C CA . MET A 1 82 ? 13.434 5.343 0.363 1.00 76.50 82 MET A CA 1
ATOM 636 C C . MET A 1 82 ? 13.456 6.715 -0.327 1.00 76.50 82 MET A C 1
ATOM 638 O O . MET A 1 82 ? 14.199 6.897 -1.287 1.00 76.50 82 MET A O 1
ATOM 642 N N . ASP A 1 83 ? 12.647 7.672 0.137 1.00 69.88 83 ASP A N 1
ATOM 643 C CA . ASP A 1 83 ? 12.534 9.013 -0.438 1.00 69.88 83 ASP A CA 1
ATOM 644 C C . ASP A 1 83 ? 12.413 10.044 0.696 1.00 69.88 83 ASP A C 1
ATOM 646 O O . ASP A 1 83 ? 11.326 10.358 1.184 1.00 69.88 83 ASP A O 1
ATOM 650 N N . SER A 1 84 ? 13.556 10.558 1.158 1.00 66.38 84 SER A N 1
ATOM 651 C CA . SER A 1 84 ? 13.604 11.564 2.226 1.00 66.38 84 SER A CA 1
ATOM 652 C C . SER A 1 84 ? 12.925 12.879 1.826 1.00 66.38 84 SER A C 1
ATOM 654 O O . SER A 1 84 ? 12.341 13.543 2.680 1.00 66.38 84 SER A O 1
ATOM 656 N N . ALA A 1 85 ? 12.928 13.227 0.534 1.00 66.69 85 ALA A N 1
ATOM 657 C CA . ALA A 1 85 ? 12.279 14.429 0.016 1.00 66.69 85 ALA A CA 1
ATOM 658 C C . ALA A 1 85 ? 10.746 14.307 -0.012 1.00 66.69 85 ALA A C 1
ATOM 660 O O . ALA A 1 85 ? 10.048 15.313 0.090 1.00 66.69 85 ALA A O 1
ATOM 661 N N . TYR A 1 86 ? 10.198 13.090 -0.112 1.00 64.69 86 TYR A N 1
ATOM 662 C CA . TYR A 1 86 ? 8.751 12.844 -0.053 1.00 64.69 86 TYR A CA 1
ATOM 663 C C . TYR A 1 86 ? 8.113 13.224 1.293 1.00 64.69 86 TYR A C 1
ATOM 665 O O . TYR A 1 86 ? 6.924 13.525 1.329 1.00 64.69 86 TYR A O 1
ATOM 673 N N . TYR A 1 87 ? 8.894 13.250 2.374 1.00 56.62 87 TYR A N 1
ATOM 674 C CA . TYR A 1 87 ? 8.441 13.609 3.722 1.00 56.62 87 TYR A CA 1
ATOM 675 C C . TYR A 1 87 ? 8.758 15.054 4.130 1.00 56.62 87 TYR A C 1
ATOM 677 O O . TYR A 1 87 ? 8.374 15.474 5.216 1.00 56.62 87 TYR A O 1
ATOM 685 N N . ALA A 1 88 ? 9.470 15.810 3.292 1.00 61.06 88 ALA A N 1
ATOM 686 C CA . ALA A 1 88 ? 9.915 17.168 3.603 1.00 61.06 88 ALA A CA 1
ATOM 687 C C . ALA A 1 88 ? 8.861 18.260 3.307 1.00 61.06 88 ALA A C 1
ATOM 689 O O . ALA A 1 88 ? 9.213 19.439 3.280 1.00 61.06 88 ALA A O 1
ATOM 690 N N . GLN A 1 89 ? 7.598 17.888 3.057 1.00 46.69 89 GLN A N 1
ATOM 691 C CA . GLN A 1 89 ? 6.487 18.808 2.770 1.00 46.69 89 GLN A CA 1
ATOM 692 C C . GLN A 1 89 ? 5.354 18.669 3.782 1.00 46.69 89 GLN A C 1
ATOM 694 O O . GLN A 1 89 ? 4.974 17.514 4.077 1.00 46.69 89 GLN A O 1
#

pLDDT: mean 84.26, std 12.62, range [46.69, 97.19]

Secondary structure (DSSP, 8-state):
-HHHHHHHHTT-SS-------PPPTHHHHS--------TTEEEEEEES-B-GGG-HHHHHHHHHHHHHTT-EEEEEEES-B--GGGG--